Protein AF-A0A369JRF5-F1 (afdb_monomer)

Foldseek 3Di:
DDDDPDDDDPVLVVQLVCVQVVHDDDDDDDPPNPPVSNPLVNVVVVQVCLVPVVVPVPDDDPNQDDDDDDDPDPVVQVVVQVCSVVVVDHDDDDDPVVQVVQVVVVHGVVVVVVDRD

InterPro domains:
  IPR011545 DEAD/DEAH-box helicase domain [PF00270] (19-95)
  IPR027417 P-loop containing nucleoside triphosphate hydrolase [G3DSA:3.40.50.300] (7-116)
  IPR027417 P-loop containing nucleoside triphosphate hydrolase [SSF52540] (4-95)

Secondary structure (DSSP, 8-state):
-PPPSSPPPHHHHHHHHHHHTT--------TTS-TTHHHHHHHHHHHHHHH-GGG-TT----SS-------SSHHHHHHHHHHGGGGT------SHHHHHHHHHTT--HHHHTTS--

Solvent-accessible surface area (backbone atoms only — not comparable to full-atom values): 7623 Å² total; per-residue (Å²): 137,82,76,71,99,62,84,80,56,68,71,43,56,54,50,34,51,41,44,74,73,71,41,89,81,88,85,87,75,66,89,88,67,57,70,67,48,48,55,58,50,45,53,50,53,52,53,49,33,72,76,37,47,83,80,42,74,88,65,84,75,66,96,78,76,82,84,90,83,90,61,99,42,73,66,62,37,46,55,46,28,70,50,32,54,83,73,78,35,75,58,80,57,86,47,77,64,49,47,49,51,33,46,76,74,74,47,54,63,76,61,52,71,71,45,98,108

Radius of gyration: 15.74 Å; Cα contacts (8 Å, |Δi|>4): 72; chains: 1; bounding box: 44×28×38 Å

Sequence (117 aa):
MGCLPFEPHNYLLEGIGKSLDGVDLAAVTPTGSGKTGFFYMFILVIMAINSNPSLCPSAKFPEDPVLIVICPTNYVENQMAKNMPNLSISALAINALTVASARIEGGNLWEEAKSKI

Mean predicted aligned error: 4.1 Å

Structure (mmCIF, N/CA/C/O backbone):
data_AF-A0A369JRF5-F1
#
_entry.id   AF-A0A369JRF5-F1
#
loop_
_atom_site.group_PDB
_atom_site.id
_atom_site.type_symbol
_atom_site.label_atom_id
_atom_site.label_alt_id
_atom_site.label_comp_id
_atom_site.label_asym_id
_atom_site.label_entity_id
_atom_site.label_seq_id
_atom_site.pdbx_PDB_ins_code
_atom_site.Cartn_x
_atom_site.Cartn_y
_atom_site.Cartn_z
_atom_site.occupancy
_atom_site.B_iso_or_equiv
_atom_site.auth_seq_id
_atom_site.auth_comp_id
_atom_site.auth_asym_id
_atom_site.auth_atom_id
_atom_site.pdbx_PDB_model_num
ATOM 1 N N . MET A 1 1 ? -5.796 17.207 7.225 1.00 43.56 1 MET A N 1
ATOM 2 C CA . MET A 1 1 ? -6.667 16.048 6.948 1.00 43.56 1 MET A CA 1
ATOM 3 C C . MET A 1 1 ? -7.531 16.419 5.756 1.00 43.56 1 MET A C 1
ATOM 5 O O . MET A 1 1 ? -8.414 17.253 5.904 1.00 43.56 1 MET A O 1
ATOM 9 N N . GLY A 1 2 ? -7.159 15.969 4.556 1.00 53.12 2 GLY A N 1
ATOM 10 C CA . GLY A 1 2 ? -7.894 16.301 3.334 1.00 53.12 2 GLY A CA 1
ATOM 11 C C . GLY A 1 2 ? -9.123 15.409 3.205 1.00 53.12 2 GLY A C 1
ATOM 12 O O . GLY A 1 2 ? -9.018 14.200 3.392 1.00 53.12 2 GLY A O 1
ATOM 13 N N . CYS A 1 3 ? -10.284 15.991 2.915 1.00 61.72 3 CYS A N 1
ATOM 14 C CA . CYS A 1 3 ? -11.440 15.214 2.480 1.00 61.72 3 CYS A CA 1
ATOM 15 C C . CYS A 1 3 ? -11.138 14.593 1.108 1.00 61.72 3 CYS A C 1
ATOM 17 O O . CYS A 1 3 ? -10.501 15.237 0.271 1.00 61.72 3 CYS A O 1
ATOM 19 N N . LEU A 1 4 ? -11.599 13.360 0.866 1.00 72.88 4 LEU A N 1
ATOM 20 C CA . LEU A 1 4 ? -11.558 12.783 -0.479 1.00 72.88 4 LEU A CA 1
ATOM 21 C C . LEU A 1 4 ? -12.352 13.693 -1.434 1.00 72.88 4 LEU A C 1
ATOM 23 O O . LEU A 1 4 ? -13.418 14.178 -1.052 1.00 72.88 4 LEU A O 1
ATOM 27 N N . PRO A 1 5 ? -11.885 13.922 -2.675 1.00 80.00 5 PRO A N 1
ATOM 28 C CA . PRO A 1 5 ? -12.570 14.802 -3.624 1.00 80.00 5 PRO A CA 1
ATOM 29 C C . PRO A 1 5 ? -13.847 14.177 -4.219 1.00 80.00 5 PRO A C 1
ATOM 31 O O . PRO A 1 5 ? -14.399 14.696 -5.186 1.00 80.00 5 PRO A O 1
ATOM 34 N N . PHE A 1 6 ? -14.298 13.045 -3.679 1.00 84.62 6 PHE A N 1
ATOM 35 C CA . PHE A 1 6 ? -15.458 12.283 -4.124 1.00 84.62 6 PHE A CA 1
ATOM 36 C C . PHE A 1 6 ? -16.084 11.540 -2.938 1.00 84.62 6 PHE A C 1
ATOM 38 O O . PHE A 1 6 ? -15.429 11.283 -1.925 1.00 84.62 6 PHE A O 1
ATOM 45 N N . GLU A 1 7 ? -17.343 11.142 -3.103 1.00 88.38 7 GLU A N 1
ATOM 46 C CA . GLU A 1 7 ? -18.034 10.238 -2.189 1.00 88.38 7 GLU A CA 1
ATOM 47 C C . GLU A 1 7 ? -17.705 8.778 -2.551 1.00 88.38 7 GLU A C 1
ATOM 49 O O . GLU A 1 7 ? -17.896 8.376 -3.705 1.00 88.38 7 GLU A O 1
ATOM 54 N N . PRO A 1 8 ? -17.171 7.969 -1.618 1.00 90.00 8 PRO A N 1
ATOM 55 C CA . PRO A 1 8 ? -16.888 6.568 -1.887 1.00 90.00 8 PRO A CA 1
ATOM 56 C C . PRO A 1 8 ? -18.152 5.766 -2.190 1.00 90.00 8 PRO A C 1
ATOM 58 O O . PRO A 1 8 ? -19.168 5.896 -1.515 1.00 90.00 8 PRO A O 1
ATOM 61 N N . HIS A 1 9 ? -18.067 4.855 -3.155 1.00 91.75 9 HIS A N 1
ATOM 62 C CA . HIS A 1 9 ? -19.147 3.907 -3.402 1.00 91.75 9 HIS A CA 1
ATOM 63 C C . HIS A 1 9 ? -19.338 2.941 -2.221 1.00 91.75 9 HIS A C 1
ATOM 65 O O . HIS A 1 9 ? -18.365 2.466 -1.635 1.00 91.75 9 HIS A O 1
ATOM 71 N N . ASN A 1 10 ? -20.585 2.551 -1.941 1.00 93.44 10 ASN A N 1
ATOM 72 C CA . ASN A 1 10 ? -20.922 1.660 -0.821 1.00 93.44 10 ASN A CA 1
ATOM 73 C C . ASN A 1 10 ? -20.167 0.322 -0.839 1.00 93.44 10 ASN A C 1
ATOM 75 O O . ASN A 1 10 ? -19.753 -0.155 0.213 1.00 93.44 10 ASN A O 1
ATOM 79 N N . TYR A 1 11 ? -19.932 -0.268 -2.016 1.00 94.25 11 TYR A N 1
ATOM 80 C CA . TYR A 1 11 ? -19.184 -1.528 -2.108 1.00 94.25 11 TYR A CA 1
ATOM 81 C C . TYR A 1 11 ? -17.714 -1.379 -1.694 1.00 94.25 11 TYR A C 1
ATOM 83 O O . TYR A 1 11 ? -17.110 -2.354 -1.254 1.00 94.25 11 TYR A O 1
ATOM 91 N N . LEU A 1 12 ? -17.131 -0.177 -1.823 1.00 95.62 12 LEU A N 1
ATOM 92 C CA . LEU A 1 12 ? -15.793 0.100 -1.302 1.00 95.62 12 LEU A CA 1
ATOM 93 C C . LEU A 1 12 ? -15.837 0.056 0.220 1.00 95.62 12 LEU A C 1
ATOM 95 O O . LEU A 1 12 ? -15.043 -0.657 0.819 1.00 95.62 12 LEU A O 1
ATOM 99 N N . LEU A 1 13 ? -16.797 0.758 0.832 1.00 94.88 13 LEU A N 1
ATOM 100 C CA . LEU A 1 13 ? -16.960 0.800 2.287 1.00 94.88 13 LEU A CA 1
ATOM 101 C C . LEU A 1 13 ? -17.181 -0.597 2.876 1.00 94.88 13 LEU A C 1
ATOM 103 O O . LEU A 1 13 ? -16.527 -0.956 3.850 1.00 94.88 13 LEU A O 1
ATOM 107 N N . GLU A 1 14 ? -18.047 -1.402 2.256 1.00 96.00 14 GLU A N 1
ATOM 108 C CA . GLU A 1 14 ? -18.300 -2.775 2.695 1.00 96.00 14 GLU A CA 1
ATOM 109 C C . GLU A 1 14 ? -17.042 -3.648 2.592 1.00 96.00 14 GLU A C 1
ATOM 111 O O . GLU A 1 14 ? -16.694 -4.345 3.544 1.00 96.00 14 GLU A O 1
ATOM 116 N N . GLY A 1 15 ? -16.344 -3.615 1.452 1.00 96.69 15 GLY A N 1
ATOM 117 C CA . GLY A 1 15 ? -15.147 -4.432 1.264 1.00 96.69 15 GLY A CA 1
ATOM 118 C C . GLY A 1 15 ? -13.992 -4.003 2.168 1.00 96.69 15 GLY A C 1
ATOM 119 O O . GLY A 1 15 ? -13.351 -4.857 2.770 1.00 96.69 15 GLY A O 1
ATOM 120 N N . ILE A 1 16 ? -13.767 -2.696 2.324 1.00 96.44 16 ILE A N 1
ATOM 121 C CA . ILE A 1 16 ? -12.738 -2.157 3.224 1.00 96.44 16 ILE A CA 1
ATOM 122 C C . ILE A 1 16 ? -13.056 -2.517 4.673 1.00 96.44 16 ILE A C 1
ATOM 124 O O . ILE A 1 16 ? -12.153 -2.934 5.387 1.00 96.44 16 ILE A O 1
ATOM 128 N N . GLY A 1 17 ? -14.320 -2.405 5.097 1.00 95.81 17 GLY A N 1
ATOM 129 C CA . GLY A 1 17 ? -14.751 -2.824 6.433 1.00 95.81 17 GLY A CA 1
ATOM 130 C C . GLY A 1 17 ? -14.409 -4.288 6.702 1.00 95.81 17 GLY A C 1
ATOM 131 O O . GLY A 1 17 ? -13.727 -4.588 7.675 1.00 95.81 17 GLY A O 1
ATOM 132 N N . LYS A 1 18 ? -14.761 -5.184 5.770 1.00 96.69 18 LYS A N 1
ATOM 133 C CA . LYS A 1 18 ? -14.389 -6.607 5.853 1.00 96.69 18 LYS A CA 1
ATOM 134 C C . LYS A 1 18 ? -12.872 -6.805 5.938 1.00 96.69 18 LYS A C 1
ATOM 136 O O . LYS A 1 18 ? -12.407 -7.570 6.776 1.00 96.69 18 LYS A O 1
ATOM 141 N N . SER A 1 19 ? -12.090 -6.103 5.118 1.00 96.56 19 SER A N 1
ATOM 142 C CA . SER A 1 19 ? -10.626 -6.206 5.163 1.00 96.56 19 SER A CA 1
ATOM 143 C C . SER A 1 19 ? -10.021 -5.669 6.464 1.00 96.56 19 SER A C 1
ATOM 145 O O . SER A 1 19 ? -9.040 -6.229 6.945 1.00 96.56 19 SER A O 1
ATOM 147 N N . LEU A 1 20 ? -10.599 -4.622 7.064 1.00 95.31 20 LEU A N 1
ATOM 148 C CA . LEU A 1 20 ? -10.182 -4.107 8.376 1.00 95.31 20 LEU A CA 1
ATOM 149 C C . LEU A 1 20 ? -10.496 -5.093 9.511 1.00 95.31 20 LEU A C 1
ATOM 151 O O . LEU A 1 20 ? -9.733 -5.162 10.471 1.00 95.31 20 LEU A O 1
ATOM 155 N N . ASP A 1 21 ? -11.547 -5.901 9.359 1.00 94.19 21 ASP A N 1
ATOM 156 C CA . ASP A 1 21 ? -11.871 -7.022 10.251 1.00 94.19 21 ASP A CA 1
ATOM 157 C C . ASP A 1 21 ? -10.995 -8.269 9.998 1.00 94.19 21 ASP A C 1
ATOM 159 O O . ASP A 1 21 ? -11.212 -9.325 10.595 1.00 94.19 21 ASP A O 1
ATOM 163 N N . GLY A 1 22 ? -9.992 -8.171 9.116 1.00 93.88 22 GLY A N 1
ATOM 164 C CA . GLY A 1 22 ? -9.078 -9.266 8.788 1.00 93.88 22 GLY A CA 1
ATOM 165 C C . GLY A 1 22 ? -9.664 -10.306 7.831 1.00 93.88 22 GLY A C 1
ATOM 166 O O . GLY A 1 22 ? -9.156 -11.424 7.768 1.00 93.88 22 GLY A O 1
ATOM 167 N N . VAL A 1 23 ? -10.730 -9.969 7.097 1.00 97.12 23 VAL A N 1
ATOM 168 C CA . VAL A 1 23 ? -11.342 -10.854 6.098 1.00 97.12 23 VAL A CA 1
ATOM 169 C C . VAL A 1 23 ? -10.726 -10.617 4.719 1.00 97.12 23 VAL A C 1
ATOM 171 O O . VAL A 1 23 ? -10.757 -9.503 4.186 1.00 97.12 23 VAL A O 1
ATOM 174 N N . ASP A 1 24 ? -10.234 -11.693 4.105 1.00 97.12 24 ASP A N 1
ATOM 175 C CA . ASP A 1 24 ? -9.741 -11.673 2.728 1.00 97.12 24 ASP A CA 1
ATOM 176 C C . ASP A 1 24 ? -10.862 -11.314 1.741 1.00 97.12 24 ASP A C 1
ATOM 178 O O . ASP A 1 24 ? -11.959 -11.883 1.763 1.00 97.12 24 ASP A O 1
ATOM 182 N N . LEU A 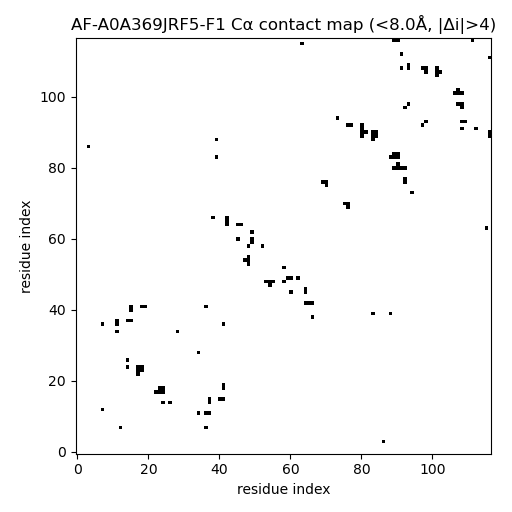1 25 ? -10.581 -10.369 0.840 1.00 95.62 25 LEU A N 1
ATOM 183 C CA . LEU A 1 25 ? -11.560 -9.823 -0.096 1.00 95.62 25 LEU A CA 1
ATOM 184 C C . LEU A 1 25 ? -11.207 -10.162 -1.548 1.00 95.62 25 LEU A C 1
ATOM 186 O O . LEU A 1 25 ? -10.176 -9.740 -2.068 1.00 95.62 25 LEU A O 1
ATOM 190 N N . ALA A 1 26 ? -12.135 -10.821 -2.244 1.00 96.12 26 ALA A N 1
ATOM 191 C CA . ALA A 1 26 ? -12.144 -10.918 -3.701 1.00 96.12 26 ALA A CA 1
ATOM 192 C C . ALA A 1 26 ? -13.225 -9.985 -4.270 1.00 96.12 26 ALA A C 1
ATOM 194 O O . ALA A 1 26 ? -14.418 -10.274 -4.186 1.00 96.12 26 ALA A O 1
ATOM 195 N N . ALA A 1 27 ? -12.814 -8.853 -4.845 1.00 94.50 27 ALA A N 1
ATOM 196 C CA . ALA A 1 27 ? -13.731 -7.869 -5.418 1.00 94.50 27 ALA A CA 1
ATOM 197 C C . ALA A 1 27 ? -13.839 -8.022 -6.943 1.00 94.50 27 ALA A C 1
ATOM 199 O O . ALA A 1 27 ? -12.852 -7.885 -7.666 1.00 94.50 27 ALA A O 1
ATOM 200 N N . VAL A 1 28 ? -15.057 -8.253 -7.440 1.00 95.44 28 VAL A N 1
ATOM 201 C CA . VAL A 1 28 ? -15.369 -8.291 -8.876 1.00 95.44 28 VAL A CA 1
ATOM 202 C C . VAL A 1 28 ? -16.185 -7.056 -9.222 1.00 95.44 28 VAL A C 1
ATOM 204 O O . VAL A 1 28 ? -17.350 -6.945 -8.848 1.00 95.44 28 VAL A O 1
ATOM 207 N N . THR A 1 29 ? -15.569 -6.111 -9.929 1.00 93.94 29 THR A N 1
ATOM 208 C CA . THR A 1 29 ? -16.219 -4.857 -10.320 1.00 93.94 29 THR A CA 1
ATOM 209 C C . THR A 1 29 ? -15.922 -4.514 -11.782 1.00 93.94 29 THR A C 1
ATOM 211 O O . THR A 1 29 ? -14.884 -4.925 -12.312 1.00 93.94 29 THR A O 1
ATOM 214 N N . PRO A 1 30 ? -16.794 -3.744 -12.459 1.00 94.44 30 PRO A N 1
ATOM 215 C CA . PRO A 1 30 ? -16.521 -3.272 -13.812 1.00 94.44 30 PRO A CA 1
ATOM 216 C C . PRO A 1 30 ? -15.247 -2.420 -13.892 1.00 94.44 30 PRO A C 1
ATOM 218 O O . PRO A 1 30 ? -14.877 -1.707 -12.956 1.00 94.44 30 PRO A O 1
ATOM 221 N N . THR A 1 31 ? -14.580 -2.427 -15.044 1.00 92.25 31 THR A N 1
ATOM 222 C CA . THR A 1 31 ? -13.489 -1.477 -15.304 1.00 92.25 31 THR A CA 1
ATOM 223 C C . THR A 1 31 ? -14.012 -0.041 -15.231 1.00 92.25 31 THR A C 1
ATOM 225 O O . THR A 1 31 ? -15.122 0.245 -15.664 1.00 92.25 31 THR A O 1
ATOM 228 N N . GLY A 1 32 ? -13.215 0.867 -14.662 1.00 89.06 32 GLY A N 1
ATOM 229 C CA . GLY A 1 32 ? -13.612 2.264 -14.454 1.00 89.06 32 GLY A CA 1
ATOM 230 C C . GLY A 1 32 ? -14.414 2.513 -13.172 1.00 89.06 32 GLY A C 1
ATOM 231 O O . GLY A 1 32 ? -14.585 3.665 -12.800 1.00 89.06 32 GLY A O 1
ATOM 232 N N . SER A 1 33 ? -14.807 1.474 -12.427 1.00 89.38 33 SER A N 1
ATOM 233 C CA . SER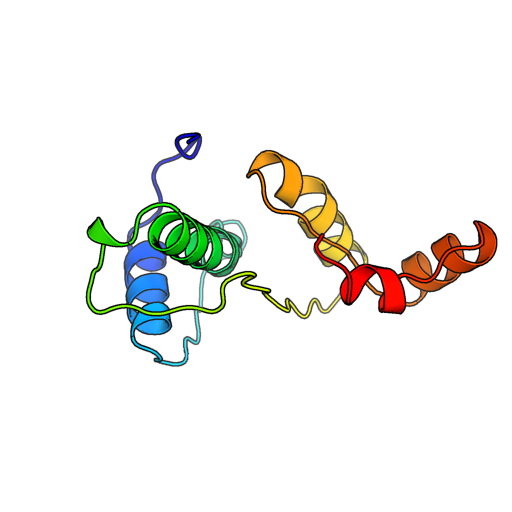 A 1 33 ? -15.567 1.610 -11.172 1.00 89.38 33 SER A CA 1
ATOM 234 C C . SER A 1 33 ? -14.737 2.110 -9.974 1.00 89.38 33 SER A C 1
ATOM 236 O O . SER A 1 33 ? -15.102 1.889 -8.825 1.00 89.38 33 SER A O 1
ATOM 238 N N . GLY A 1 34 ? -13.542 2.660 -10.186 1.00 90.38 34 GLY A N 1
ATOM 239 C CA . GLY A 1 34 ? -12.704 3.111 -9.069 1.00 90.38 34 GLY A CA 1
ATOM 240 C C . GLY A 1 34 ? -12.239 1.994 -8.122 1.00 90.38 34 GLY A C 1
ATOM 241 O O . GLY A 1 34 ? -12.037 2.250 -6.942 1.00 90.38 34 GLY A O 1
ATOM 242 N N . LYS A 1 35 ? -12.036 0.760 -8.613 1.00 92.81 35 LYS A N 1
ATOM 243 C CA . LYS A 1 35 ? -11.550 -0.381 -7.801 1.00 92.81 35 LYS A CA 1
ATOM 244 C C . LYS A 1 35 ? -10.259 -0.103 -7.017 1.00 92.81 35 LYS A C 1
ATOM 246 O O . LYS A 1 35 ? -10.030 -0.713 -5.983 1.00 92.81 35 LYS A O 1
ATOM 251 N N . THR A 1 36 ? -9.448 0.854 -7.466 1.00 92.69 36 THR A N 1
ATOM 252 C CA . THR A 1 36 ? -8.264 1.327 -6.735 1.00 92.69 36 THR A CA 1
ATOM 253 C C . THR A 1 36 ? -8.603 1.854 -5.333 1.00 92.69 36 THR A C 1
ATOM 255 O O . THR A 1 36 ? -7.755 1.815 -4.444 1.00 92.69 36 THR A O 1
ATOM 258 N N . GLY A 1 37 ? -9.858 2.271 -5.122 1.00 93.75 37 GLY A N 1
ATOM 259 C CA . GLY A 1 37 ? -10.427 2.665 -3.835 1.00 93.75 37 GLY A CA 1
ATOM 260 C C . GLY A 1 37 ? -10.245 1.653 -2.726 1.00 93.75 37 GLY A C 1
ATOM 261 O O . GLY A 1 37 ? -9.983 2.061 -1.600 1.00 93.75 37 GLY A O 1
ATOM 262 N N . PHE A 1 38 ? -10.285 0.356 -3.038 1.00 95.50 38 PHE A N 1
ATOM 263 C CA . PHE A 1 38 ? -10.099 -0.680 -2.027 1.00 95.50 38 PHE A CA 1
ATOM 264 C C . PHE A 1 38 ? -8.745 -0.572 -1.321 1.00 95.50 38 PHE A C 1
ATOM 266 O O . PHE A 1 38 ? -8.676 -0.820 -0.125 1.00 95.50 38 PHE A O 1
ATOM 273 N N . PHE A 1 39 ? -7.685 -0.164 -2.025 1.00 92.31 39 PHE A N 1
ATOM 274 C CA . PHE A 1 39 ? -6.339 -0.126 -1.451 1.00 92.31 39 PHE A CA 1
ATOM 2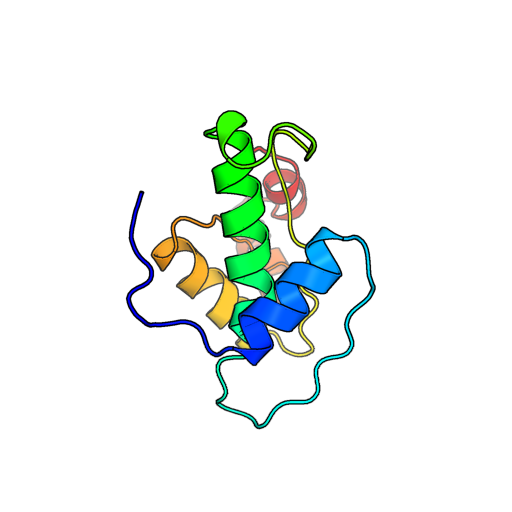75 C C . PHE A 1 39 ? -6.050 1.223 -0.785 1.00 92.31 39 PHE A C 1
ATOM 277 O O . PHE A 1 39 ? -5.681 1.259 0.385 1.00 92.31 39 PHE A O 1
ATOM 284 N N . TYR A 1 40 ? -6.244 2.351 -1.488 1.00 93.31 40 TYR A N 1
ATOM 285 C CA . TYR A 1 40 ? -5.860 3.648 -0.911 1.00 93.31 40 TYR A CA 1
ATOM 286 C C . TYR A 1 40 ? -6.747 4.036 0.276 1.00 93.31 40 TYR A C 1
ATOM 288 O O . TYR A 1 40 ? -6.249 4.581 1.253 1.00 93.31 40 TYR A O 1
ATOM 296 N N . MET A 1 41 ? -8.050 3.737 0.245 1.00 94.81 41 MET A N 1
ATOM 297 C CA . MET A 1 41 ? -8.913 4.065 1.381 1.00 94.81 41 MET A CA 1
ATOM 298 C C . MET A 1 41 ? -8.601 3.189 2.591 1.00 94.81 41 MET A C 1
ATOM 300 O O . MET A 1 41 ? -8.648 3.681 3.712 1.00 94.81 41 MET A O 1
ATOM 304 N N . PHE A 1 42 ? -8.252 1.919 2.370 1.00 95.81 42 PHE A N 1
ATOM 305 C CA . PHE A 1 42 ? -7.855 1.014 3.443 1.00 95.81 42 PHE A CA 1
ATOM 306 C C . PHE A 1 42 ? -6.658 1.569 4.228 1.00 95.81 42 PHE A C 1
ATOM 308 O O . PHE A 1 42 ? -6.740 1.703 5.449 1.00 95.81 42 PHE A O 1
ATOM 315 N N . ILE A 1 43 ? -5.590 1.997 3.543 1.00 95.56 43 ILE A N 1
ATOM 316 C CA . ILE A 1 43 ? -4.437 2.591 4.236 1.00 95.56 43 ILE A CA 1
ATOM 317 C C . ILE A 1 43 ? -4.743 3.966 4.832 1.00 95.56 43 ILE A C 1
ATOM 319 O O . ILE A 1 43 ? -4.274 4.254 5.927 1.00 95.56 43 ILE A O 1
ATOM 323 N N . LEU A 1 44 ? -5.595 4.783 4.201 1.00 94.81 44 LEU A N 1
ATOM 324 C CA . LEU A 1 44 ? -6.022 6.060 4.787 1.00 94.81 44 LEU A CA 1
ATOM 325 C C . LEU A 1 44 ? -6.775 5.870 6.109 1.00 94.81 44 LEU A C 1
ATOM 327 O O . LEU A 1 44 ? -6.561 6.647 7.037 1.00 94.81 44 LEU A O 1
ATOM 331 N N . VAL A 1 45 ? -7.626 4.843 6.222 1.00 95.19 45 VAL A N 1
ATOM 332 C CA . VAL A 1 45 ? -8.307 4.519 7.486 1.00 95.19 45 VAL A CA 1
ATOM 333 C C . VAL A 1 45 ? -7.289 4.120 8.554 1.00 95.19 45 VAL A C 1
ATOM 335 O O . VAL A 1 45 ? -7.348 4.635 9.669 1.00 95.19 45 VAL A O 1
ATOM 338 N N . ILE A 1 46 ? -6.315 3.275 8.207 1.00 95.94 46 ILE A N 1
ATOM 339 C CA . ILE A 1 46 ? -5.242 2.877 9.129 1.00 95.94 46 ILE A CA 1
ATOM 340 C C . ILE A 1 46 ? -4.425 4.096 9.586 1.00 95.94 46 ILE A C 1
ATOM 342 O O . ILE A 1 46 ? -4.246 4.304 10.785 1.00 95.94 46 ILE A O 1
ATOM 346 N N . MET A 1 47 ? -3.980 4.941 8.652 1.00 94.81 47 MET A N 1
ATOM 347 C CA . MET A 1 47 ? -3.227 6.165 8.950 1.00 94.81 47 MET A CA 1
ATOM 348 C C . MET A 1 47 ? -4.034 7.133 9.826 1.00 94.81 47 MET A C 1
ATOM 350 O O . MET A 1 47 ? -3.477 7.758 10.733 1.00 94.81 47 MET A O 1
ATOM 354 N N . ALA A 1 48 ? -5.345 7.246 9.593 1.00 94.75 48 ALA A N 1
ATOM 355 C CA . ALA A 1 48 ? -6.235 8.072 10.402 1.00 94.75 48 ALA A CA 1
ATOM 356 C C . ALA A 1 48 ? -6.364 7.542 11.837 1.00 94.75 48 ALA A C 1
ATOM 358 O O . ALA A 1 48 ? -6.280 8.332 12.777 1.00 94.75 48 ALA A O 1
ATOM 359 N N . ILE A 1 49 ? -6.512 6.225 12.016 1.00 96.00 49 ILE A N 1
ATOM 360 C CA . ILE A 1 49 ? -6.566 5.585 13.340 1.00 96.00 49 ILE A CA 1
ATOM 361 C C . ILE A 1 49 ? -5.227 5.739 14.070 1.00 96.00 49 ILE A C 1
ATOM 363 O O . ILE A 1 49 ? -5.223 6.104 15.241 1.00 96.00 49 ILE A O 1
ATOM 367 N N . ASN A 1 50 ? -4.092 5.556 13.391 1.00 94.81 50 ASN A N 1
ATOM 368 C CA . ASN A 1 50 ? -2.772 5.788 13.989 1.00 94.81 50 ASN A CA 1
ATOM 369 C C . ASN A 1 50 ? -2.582 7.247 14.427 1.00 94.81 50 ASN A C 1
ATOM 371 O O . ASN A 1 50 ? -2.052 7.508 15.505 1.00 94.81 50 ASN A O 1
ATOM 375 N N . SER A 1 51 ? -3.041 8.198 13.609 1.00 94.56 51 SER A N 1
ATOM 376 C CA . SER A 1 51 ? -2.958 9.633 13.917 1.00 94.56 51 SER A CA 1
ATOM 377 C C . SER A 1 51 ? -3.911 10.051 15.039 1.00 94.56 51 SER A C 1
ATOM 379 O O . SER A 1 51 ? -3.646 11.018 15.751 1.00 94.56 51 SER A O 1
ATOM 381 N N . ASN A 1 52 ? -5.034 9.347 15.194 1.00 96.06 52 ASN A N 1
ATOM 382 C CA . ASN A 1 52 ? -6.010 9.581 16.248 1.00 96.06 52 ASN A CA 1
ATOM 383 C C . ASN A 1 52 ? -6.616 8.255 16.757 1.00 96.06 52 ASN A C 1
ATOM 385 O O . ASN A 1 52 ? -7.707 7.866 16.321 1.00 96.06 52 ASN A O 1
ATOM 389 N N . PRO A 1 53 ? -5.976 7.601 17.746 1.00 95.50 53 PRO A N 1
ATOM 390 C CA . PRO A 1 53 ? -6.435 6.313 18.272 1.00 95.50 53 PRO A CA 1
ATOM 391 C C . PRO A 1 53 ? -7.840 6.336 18.890 1.00 95.50 53 PRO A C 1
ATOM 393 O O . PRO A 1 53 ? -8.465 5.290 19.040 1.00 95.50 53 PRO A O 1
ATOM 396 N N . SER A 1 54 ? -8.378 7.518 19.224 1.00 96.62 54 SER A N 1
ATOM 397 C CA . SER A 1 54 ? -9.745 7.644 19.749 1.00 96.62 54 SER A CA 1
ATOM 398 C C . SER A 1 54 ? -10.832 7.301 18.723 1.00 96.62 54 SER A C 1
ATOM 400 O O . SER A 1 54 ? -11.953 6.992 19.121 1.00 96.62 54 SER A O 1
ATOM 402 N N . LEU A 1 55 ? -10.506 7.307 17.421 1.00 95.75 55 LEU A N 1
ATOM 403 C CA . LEU A 1 55 ? -11.434 6.923 16.351 1.00 95.75 55 LEU A CA 1
ATOM 404 C C . LEU A 1 55 ? -11.834 5.446 16.432 1.00 95.75 55 LEU A C 1
ATOM 406 O O . LEU A 1 55 ? -12.959 5.097 16.089 1.00 95.75 55 LEU A O 1
ATOM 410 N N . CYS A 1 56 ? -10.918 4.585 16.878 1.00 95.56 56 CYS A N 1
ATOM 411 C CA . CYS A 1 56 ? -11.181 3.168 17.101 1.00 95.56 56 CYS A CA 1
ATOM 412 C C . CYS A 1 56 ? -10.219 2.620 18.171 1.00 95.56 56 CYS A C 1
ATOM 414 O O . CYS A 1 56 ? -9.197 2.024 17.830 1.00 95.56 56 CYS A O 1
ATOM 416 N N . PRO A 1 57 ? -10.523 2.799 19.472 1.00 94.31 57 PRO A N 1
ATOM 417 C CA . PRO A 1 57 ? -9.592 2.471 20.560 1.00 94.31 57 PRO A CA 1
ATOM 418 C C . PRO A 1 57 ? -9.205 0.989 20.651 1.00 94.31 57 PRO A C 1
ATOM 420 O O . PRO A 1 57 ? -8.191 0.643 21.256 1.00 94.31 57 PRO A O 1
ATOM 423 N N . SER A 1 58 ? -10.028 0.103 20.087 1.00 94.25 58 SER A N 1
ATOM 424 C CA . SER A 1 58 ? -9.778 -1.337 20.036 1.00 94.25 58 SER A CA 1
ATOM 425 C C . SER A 1 58 ? -8.842 -1.751 18.900 1.00 94.25 58 SER A C 1
ATOM 427 O O . SER A 1 58 ? -8.258 -2.831 18.973 1.00 94.25 58 SER A O 1
ATOM 429 N N . ALA A 1 59 ? -8.700 -0.929 17.856 1.00 93.81 59 ALA A N 1
ATOM 430 C CA . ALA A 1 59 ? -7.868 -1.247 16.706 1.00 93.81 59 ALA A CA 1
ATOM 431 C C . ALA A 1 59 ? -6.401 -0.888 16.969 1.00 93.81 59 ALA A C 1
ATOM 433 O O . ALA A 1 59 ? -6.084 0.148 17.552 1.00 93.81 59 ALA A O 1
ATOM 434 N N . LYS A 1 60 ? -5.494 -1.755 16.514 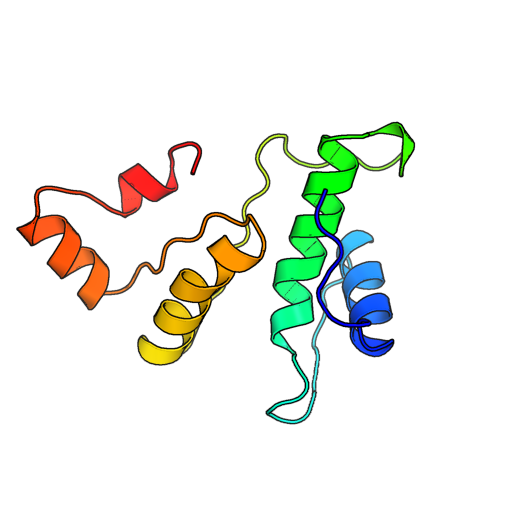1.00 91.94 60 LYS A N 1
ATOM 435 C CA . LYS A 1 60 ? -4.048 -1.530 16.566 1.00 91.94 60 LYS A CA 1
ATOM 436 C C . LYS A 1 60 ? -3.447 -1.884 15.219 1.00 91.94 60 LYS A C 1
ATOM 438 O O . LYS A 1 60 ? -3.637 -2.999 14.740 1.00 91.94 60 LYS A O 1
ATOM 443 N N . PHE A 1 61 ? -2.692 -0.956 14.654 1.00 94.25 61 PHE A N 1
ATOM 444 C CA . PHE A 1 61 ? -1.987 -1.138 13.393 1.00 94.25 61 PHE A CA 1
ATOM 445 C C . PHE A 1 61 ? -0.494 -0.838 13.575 1.00 94.25 61 PHE A C 1
ATOM 447 O O . PHE A 1 61 ? -0.113 -0.230 14.580 1.00 94.25 61 PHE A O 1
ATOM 454 N N . PRO A 1 62 ? 0.369 -1.276 12.641 1.00 93.12 62 PRO A N 1
ATOM 455 C CA . PRO A 1 62 ? 1.767 -0.853 12.617 1.00 93.12 62 PRO A CA 1
ATOM 456 C C . PRO A 1 62 ? 1.879 0.675 12.587 1.00 93.12 62 PRO A C 1
ATOM 458 O O . PRO A 1 62 ? 1.069 1.320 11.928 1.00 93.12 62 PRO A O 1
ATOM 461 N N . GLU A 1 63 ? 2.879 1.246 13.269 1.00 90.88 63 GLU A N 1
ATOM 462 C CA . GLU A 1 63 ? 3.124 2.703 13.299 1.00 90.88 63 GLU A CA 1
ATOM 463 C C . GLU A 1 63 ? 3.305 3.276 11.886 1.00 90.88 63 GLU A C 1
ATOM 465 O O . GLU A 1 63 ? 2.763 4.333 11.570 1.00 90.88 63 GLU A O 1
ATOM 470 N N . ASP A 1 64 ? 4.019 2.532 11.042 1.00 90.50 64 ASP A N 1
ATOM 471 C CA . ASP A 1 64 ? 4.299 2.848 9.646 1.00 90.50 64 ASP A CA 1
ATOM 472 C C . ASP A 1 64 ? 3.646 1.786 8.740 1.00 90.50 64 ASP A C 1
ATOM 474 O O . ASP A 1 64 ? 4.254 0.752 8.439 1.00 90.50 64 ASP A O 1
ATOM 478 N N . PRO A 1 65 ? 2.346 1.931 8.423 1.00 93.50 65 PRO A N 1
ATOM 479 C CA . PRO A 1 65 ? 1.621 0.951 7.630 1.00 93.50 65 PRO A CA 1
ATOM 480 C C . PRO A 1 65 ? 2.077 0.997 6.168 1.00 93.50 65 PRO A C 1
ATOM 482 O O . PRO A 1 65 ? 2.147 2.060 5.562 1.00 93.50 65 PRO A O 1
ATOM 485 N N . VAL A 1 66 ? 2.302 -0.173 5.568 1.00 93.94 66 VAL A N 1
ATOM 486 C CA . VAL A 1 66 ? 2.707 -0.308 4.161 1.00 93.94 66 VAL A CA 1
ATOM 487 C C . VAL A 1 66 ? 1.730 -1.219 3.425 1.00 93.94 66 VAL A C 1
ATOM 489 O O . VAL A 1 66 ? 1.326 -2.262 3.939 1.00 93.94 66 VAL A O 1
ATOM 492 N N . LEU A 1 67 ? 1.375 -0.841 2.194 1.00 94.38 67 LEU A N 1
ATOM 493 C CA . LEU A 1 67 ? 0.620 -1.679 1.265 1.00 94.38 67 LEU A CA 1
ATOM 494 C C . LEU A 1 67 ? 1.503 -2.142 0.109 1.00 94.38 67 LEU A C 1
ATOM 496 O O . LEU A 1 67 ? 2.115 -1.330 -0.580 1.00 94.38 67 LEU A O 1
ATOM 500 N N . ILE A 1 68 ? 1.490 -3.448 -0.157 1.00 94.94 68 ILE A N 1
ATOM 501 C CA . ILE A 1 68 ? 2.104 -4.034 -1.349 1.00 94.94 68 ILE A CA 1
ATOM 502 C C . ILE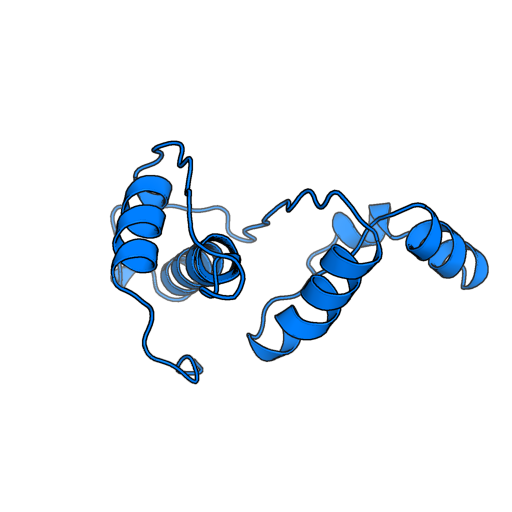 A 1 68 ? 1.002 -4.272 -2.377 1.00 94.94 68 ILE A C 1
ATOM 504 O O . ILE A 1 68 ? 0.070 -5.039 -2.136 1.00 94.94 68 ILE A O 1
ATOM 508 N N . VAL A 1 69 ? 1.120 -3.627 -3.537 1.00 95.12 69 VAL A N 1
ATOM 509 C CA . VAL A 1 69 ? 0.180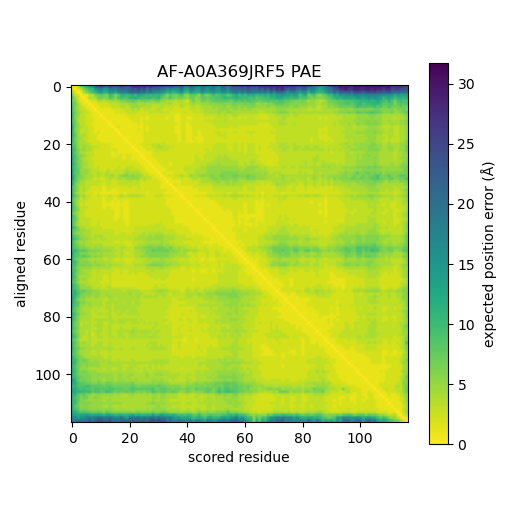 -3.791 -4.650 1.00 95.12 69 VAL A CA 1
ATOM 510 C C . VAL A 1 69 ? 0.908 -4.430 -5.822 1.00 95.12 69 VAL A C 1
ATOM 512 O O . VAL A 1 69 ? 1.852 -3.859 -6.359 1.00 95.12 69 VAL A O 1
ATOM 515 N N . ILE A 1 70 ? 0.452 -5.614 -6.227 1.00 95.50 70 ILE A N 1
ATOM 516 C CA . ILE A 1 70 ? 1.018 -6.346 -7.361 1.00 95.50 70 ILE A CA 1
ATOM 517 C C . ILE A 1 70 ? 0.207 -6.011 -8.610 1.00 95.50 70 ILE A C 1
ATOM 519 O O . ILE A 1 70 ? -0.989 -6.298 -8.688 1.00 95.50 70 ILE A O 1
ATOM 523 N N . CYS A 1 71 ? 0.872 -5.428 -9.602 1.00 94.25 71 CYS A N 1
ATOM 524 C CA . CYS A 1 71 ? 0.270 -5.071 -10.878 1.00 94.25 71 CYS A CA 1
ATOM 525 C C . CYS A 1 71 ? 0.820 -5.960 -12.002 1.00 94.25 71 CYS A C 1
ATOM 527 O O . CYS A 1 71 ? 2.011 -6.254 -12.031 1.00 94.25 71 CYS A O 1
ATOM 529 N N . PRO A 1 72 ? -0.009 -6.350 -12.985 1.00 93.25 72 PRO A N 1
ATOM 530 C CA . PRO A 1 72 ? 0.447 -7.181 -14.100 1.00 93.25 72 PRO A CA 1
ATOM 531 C C . PRO A 1 72 ? 1.261 -6.408 -15.151 1.00 93.25 72 PRO A C 1
ATOM 533 O O . PRO A 1 72 ? 1.830 -7.018 -16.051 1.00 93.25 72 PRO A O 1
ATOM 536 N N . THR A 1 73 ? 1.274 -5.071 -15.099 1.00 95.12 73 THR A N 1
ATOM 537 C CA . THR A 1 73 ? 1.921 -4.237 -16.122 1.00 95.12 73 THR A CA 1
ATOM 538 C C . THR A 1 73 ? 2.612 -3.028 -15.509 1.00 95.12 73 THR A C 1
ATOM 540 O O . THR A 1 73 ? 2.004 -2.341 -14.683 1.00 95.12 73 THR A O 1
ATOM 543 N N . ASN A 1 74 ? 3.785 -2.686 -16.050 1.00 95.75 74 ASN A N 1
ATOM 544 C CA . ASN A 1 74 ? 4.550 -1.493 -15.679 1.00 95.75 74 ASN A CA 1
ATOM 545 C C . ASN A 1 74 ? 3.733 -0.201 -15.819 1.00 95.75 74 ASN A C 1
ATOM 547 O O . ASN A 1 74 ? 3.898 0.737 -15.048 1.00 95.75 74 ASN A O 1
ATOM 551 N N . TYR A 1 75 ? 2.844 -0.114 -16.814 1.00 94.31 75 TYR A N 1
ATOM 552 C CA . TYR A 1 75 ? 2.039 1.092 -17.013 1.00 94.31 75 TYR A CA 1
ATOM 553 C C . TYR A 1 75 ? 1.102 1.353 -15.826 1.00 94.31 75 TYR A C 1
ATOM 555 O O . TYR A 1 75 ? 1.098 2.455 -15.283 1.00 94.31 75 TYR A O 1
ATOM 563 N N . VAL A 1 76 ? 0.337 0.341 -15.404 1.00 91.88 76 VAL A N 1
ATOM 564 C CA . VAL A 1 76 ? -0.662 0.488 -14.333 1.00 91.88 76 VAL A CA 1
ATOM 565 C C . VAL A 1 76 ? -0.008 0.858 -13.002 1.00 91.88 76 VAL A C 1
ATOM 567 O O . VAL A 1 76 ? -0.447 1.816 -12.371 1.00 91.88 76 VAL A O 1
ATOM 570 N N . GLU A 1 77 ? 1.061 0.175 -12.593 1.00 94.25 77 GLU A N 1
ATOM 571 C CA . GLU A 1 77 ? 1.754 0.505 -11.337 1.00 94.25 77 GLU A CA 1
ATOM 572 C C . GLU A 1 77 ? 2.425 1.880 -11.362 1.00 94.25 77 GLU A C 1
ATOM 574 O O . GLU A 1 77 ? 2.308 2.615 -10.386 1.00 94.25 77 GLU A O 1
ATOM 579 N N . ASN A 1 78 ? 3.047 2.280 -12.478 1.00 94.69 78 ASN A N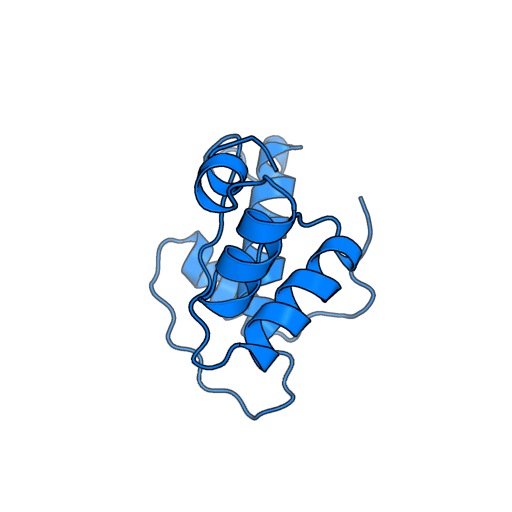 1
ATOM 580 C CA . ASN A 1 78 ? 3.666 3.603 -12.587 1.00 94.69 78 ASN A CA 1
ATOM 581 C C . ASN A 1 78 ? 2.607 4.712 -12.508 1.00 94.69 78 ASN A C 1
ATOM 583 O O . ASN A 1 78 ? 2.818 5.727 -11.846 1.00 94.69 78 ASN A O 1
ATOM 587 N N . GLN A 1 79 ? 1.447 4.521 -13.149 1.00 93.56 79 GLN A N 1
ATOM 588 C CA . GLN A 1 79 ? 0.328 5.459 -13.031 1.00 93.56 79 GLN A CA 1
ATOM 589 C C . GLN A 1 79 ? -0.223 5.508 -11.605 1.00 93.56 79 GLN A C 1
ATOM 591 O O . GLN A 1 79 ? -0.538 6.588 -11.111 1.00 93.56 79 GLN A O 1
ATOM 596 N N . MET A 1 80 ? -0.339 4.363 -10.929 1.00 91.75 80 MET A N 1
ATOM 597 C CA . MET A 1 80 ? -0.785 4.327 -9.538 1.00 91.75 80 MET A CA 1
ATOM 598 C C . MET A 1 80 ? 0.196 5.060 -8.624 1.00 91.75 80 MET A C 1
ATOM 600 O O . MET A 1 80 ? -0.223 5.991 -7.942 1.00 91.75 80 MET A O 1
ATOM 604 N N . ALA A 1 81 ? 1.487 4.722 -8.671 1.00 94.00 81 ALA A N 1
ATOM 605 C CA . ALA A 1 81 ? 2.516 5.356 -7.849 1.00 94.00 81 ALA A CA 1
ATOM 606 C C . ALA A 1 81 ? 2.579 6.875 -8.071 1.00 94.00 81 ALA A C 1
ATOM 608 O O . ALA A 1 81 ? 2.622 7.633 -7.110 1.00 94.00 81 ALA A O 1
ATOM 609 N N . LYS A 1 82 ? 2.464 7.337 -9.323 1.00 94.62 82 LYS A N 1
ATOM 610 C CA . LYS A 1 82 ? 2.434 8.772 -9.652 1.00 94.62 82 LYS A CA 1
ATOM 611 C C . LYS A 1 82 ? 1.235 9.516 -9.047 1.00 94.62 82 LYS A C 1
ATOM 613 O O . LYS A 1 82 ? 1.337 10.710 -8.780 1.00 94.62 82 LYS A O 1
ATOM 618 N N . ASN A 1 83 ? 0.100 8.842 -8.863 1.00 92.06 83 ASN A N 1
ATOM 619 C CA . ASN A 1 83 ? -1.142 9.467 -8.403 1.00 92.06 83 ASN A CA 1
ATOM 620 C C . ASN A 1 83 ? -1.352 9.387 -6.882 1.00 92.06 83 ASN A C 1
ATOM 622 O O . ASN A 1 83 ? -2.107 10.200 -6.351 1.00 92.06 83 ASN A O 1
ATOM 626 N N . MET A 1 84 ? -0.702 8.455 -6.177 1.00 92.38 84 MET A N 1
ATOM 627 C CA . MET A 1 84 ? -0.828 8.307 -4.716 1.00 92.38 84 MET A CA 1
ATOM 628 C C . MET A 1 84 ? -0.422 9.556 -3.910 1.00 92.38 84 MET A C 1
ATOM 630 O O . MET A 1 84 ? -1.138 9.880 -2.958 1.00 92.38 84 MET A O 1
ATOM 634 N N . PRO A 1 85 ? 0.603 10.341 -4.305 1.00 92.25 85 PRO A N 1
ATOM 635 C CA . PRO A 1 85 ? 0.936 11.588 -3.615 1.00 92.25 85 PRO A CA 1
ATOM 636 C C . PRO A 1 85 ? -0.211 12.607 -3.577 1.00 92.25 85 PRO A C 1
ATOM 638 O O . PRO A 1 85 ? -0.318 13.371 -2.619 1.00 92.25 85 PRO A O 1
ATOM 641 N N . ASN A 1 86 ? -1.133 12.577 -4.552 1.00 90.75 86 ASN A N 1
ATOM 642 C CA . ASN A 1 86 ? -2.331 13.431 -4.544 1.00 90.75 86 ASN A CA 1
ATOM 643 C C . ASN A 1 86 ? -3.290 13.098 -3.386 1.00 90.75 86 ASN A C 1
ATOM 645 O O . ASN A 1 86 ? -4.161 13.900 -3.057 1.00 90.75 86 ASN A O 1
ATOM 649 N N . LEU A 1 87 ? -3.138 11.920 -2.778 1.00 90.31 87 LEU A N 1
ATOM 650 C CA . LEU A 1 87 ? -3.883 11.448 -1.611 1.00 90.31 87 LEU A CA 1
ATOM 651 C C . LEU A 1 87 ? -3.040 11.503 -0.327 1.00 90.31 87 LEU A C 1
ATOM 653 O O . LEU A 1 87 ? -3.447 10.941 0.686 1.00 90.31 87 LEU A O 1
ATOM 657 N N . SER A 1 88 ? -1.874 12.160 -0.363 1.00 90.75 88 SER A N 1
ATOM 658 C CA . SER A 1 88 ? -0.898 12.173 0.738 1.00 90.75 88 SER A CA 1
ATOM 659 C C . SER A 1 88 ? -0.383 10.779 1.119 1.00 90.75 88 SER A C 1
ATOM 661 O O . SER A 1 88 ? -0.037 10.541 2.273 1.00 90.75 88 SER A O 1
ATOM 663 N N . ILE A 1 89 ? -0.329 9.865 0.146 1.00 92.19 89 ILE A N 1
ATOM 664 C CA . ILE A 1 89 ? 0.243 8.526 0.297 1.00 92.19 89 ILE A CA 1
ATOM 665 C C . ILE A 1 89 ? 1.560 8.489 -0.478 1.00 92.19 89 ILE A C 1
ATOM 667 O O . ILE A 1 89 ? 1.581 8.758 -1.683 1.00 92.19 89 ILE A O 1
ATOM 671 N N . SER A 1 90 ? 2.646 8.147 0.208 1.00 93.00 90 SER A N 1
ATOM 672 C CA . SER A 1 90 ? 3.929 7.878 -0.437 1.00 93.00 90 SER A CA 1
ATOM 673 C C . SER A 1 90 ? 3.876 6.543 -1.178 1.00 93.00 90 SER A C 1
ATOM 675 O O . SER A 1 90 ? 3.253 5.589 -0.708 1.00 93.00 90 SER A O 1
ATOM 677 N N . ALA A 1 91 ? 4.464 6.472 -2.372 1.00 94.12 91 ALA A N 1
ATOM 678 C CA . ALA A 1 91 ? 4.394 5.273 -3.199 1.00 94.12 91 ALA A CA 1
ATOM 679 C C . ALA A 1 91 ? 5.617 5.119 -4.100 1.00 94.12 91 ALA A C 1
ATOM 681 O O . ALA A 1 91 ? 6.052 6.069 -4.749 1.00 94.12 91 ALA A O 1
ATOM 682 N N . LEU A 1 92 ? 6.091 3.877 -4.215 1.00 94.94 92 LEU A N 1
ATOM 683 C CA . LEU A 1 92 ? 7.160 3.476 -5.123 1.00 94.94 92 LEU A CA 1
ATOM 684 C C . LEU A 1 92 ? 6.658 2.395 -6.080 1.00 94.94 92 LEU A C 1
ATOM 686 O O . LEU A 1 92 ? 6.043 1.415 -5.662 1.00 94.94 92 LEU A O 1
ATOM 690 N N . ALA A 1 93 ? 6.954 2.555 -7.369 1.00 96.25 93 ALA A N 1
ATOM 691 C CA . ALA A 1 93 ? 6.779 1.498 -8.360 1.00 96.25 93 ALA A CA 1
ATOM 692 C C . ALA A 1 93 ? 8.109 0.758 -8.545 1.00 96.25 93 ALA A C 1
ATOM 694 O O . ALA A 1 93 ? 9.089 1.342 -9.013 1.00 96.25 93 ALA A O 1
ATOM 695 N N . ILE A 1 94 ? 8.147 -0.529 -8.197 1.00 96.31 94 ILE A N 1
ATOM 696 C CA . ILE A 1 94 ? 9.356 -1.357 -8.280 1.00 96.31 94 ILE A CA 1
ATOM 697 C C . ILE A 1 94 ? 9.180 -2.398 -9.384 1.00 96.31 94 ILE A C 1
ATOM 699 O O . ILE A 1 94 ? 8.490 -3.399 -9.215 1.00 96.31 94 ILE A O 1
ATOM 703 N N . ASN A 1 95 ? 9.842 -2.171 -10.515 1.00 96.31 95 ASN A N 1
ATOM 704 C CA . ASN A 1 95 ? 9.887 -3.087 -11.651 1.00 96.31 95 ASN A CA 1
ATOM 705 C C . ASN A 1 95 ? 11.250 -3.020 -12.345 1.00 96.31 95 ASN A C 1
ATOM 707 O O . ASN A 1 95 ? 12.109 -2.211 -11.997 1.00 96.31 95 ASN A O 1
ATOM 711 N N . ALA A 1 96 ? 11.452 -3.865 -13.358 1.00 96.19 96 ALA A N 1
ATOM 712 C CA . ALA A 1 96 ? 12.722 -3.935 -14.077 1.00 96.19 96 ALA A CA 1
ATOM 713 C C . ALA A 1 96 ? 13.169 -2.584 -14.670 1.00 96.19 96 ALA A C 1
ATOM 715 O O . ALA A 1 96 ? 14.365 -2.301 -14.688 1.00 96.19 96 ALA A O 1
ATOM 716 N N . LEU A 1 97 ? 12.233 -1.743 -15.130 1.00 96.31 97 LEU A N 1
ATOM 717 C CA . LEU A 1 97 ? 12.550 -0.440 -15.715 1.00 96.31 97 LEU A CA 1
ATOM 718 C C . LEU A 1 97 ? 12.900 0.587 -14.638 1.00 96.31 97 LEU A C 1
ATOM 720 O O . LEU A 1 97 ? 13.934 1.236 -14.750 1.00 96.31 97 LEU A O 1
ATOM 724 N N . THR A 1 98 ? 12.088 0.713 -13.586 1.00 96.25 98 THR A N 1
ATOM 725 C CA . THR A 1 98 ? 12.335 1.697 -12.520 1.00 96.25 98 THR A CA 1
ATOM 726 C C . THR A 1 98 ? 13.598 1.366 -11.733 1.00 96.25 98 THR A C 1
ATOM 728 O O . THR A 1 98 ? 14.380 2.263 -11.433 1.00 96.25 98 THR A O 1
ATOM 731 N N . VAL A 1 99 ? 13.874 0.079 -11.492 1.00 97.19 99 VAL A N 1
ATOM 732 C CA . VAL A 1 99 ? 15.130 -0.379 -10.876 1.00 97.19 99 VAL A CA 1
ATOM 733 C C . VAL A 1 99 ? 16.331 -0.061 -11.767 1.00 97.19 99 VAL A C 1
ATOM 735 O O . VAL A 1 99 ? 17.358 0.395 -11.265 1.00 97.19 99 VAL A O 1
ATOM 738 N N . ALA A 1 100 ? 16.223 -0.274 -13.083 1.00 97.31 100 ALA A N 1
ATOM 739 C CA . ALA A 1 100 ? 17.294 0.074 -14.013 1.00 97.31 100 ALA A CA 1
ATOM 740 C C . ALA A 1 100 ? 17.550 1.590 -14.045 1.00 97.31 100 ALA A C 1
ATOM 742 O O . ALA A 1 100 ? 18.705 2.003 -13.959 1.00 97.31 100 ALA A O 1
ATOM 743 N N . SER A 1 101 ? 16.493 2.407 -14.109 1.00 96.44 101 SER A N 1
ATOM 744 C CA . SER A 1 101 ? 16.585 3.871 -14.054 1.00 96.44 101 SER A CA 1
ATOM 745 C C . SER A 1 101 ? 17.236 4.357 -12.760 1.00 96.44 101 SER A C 1
ATOM 747 O O . SER A 1 101 ? 18.236 5.066 -12.822 1.00 96.44 101 SER A O 1
ATOM 749 N N . ALA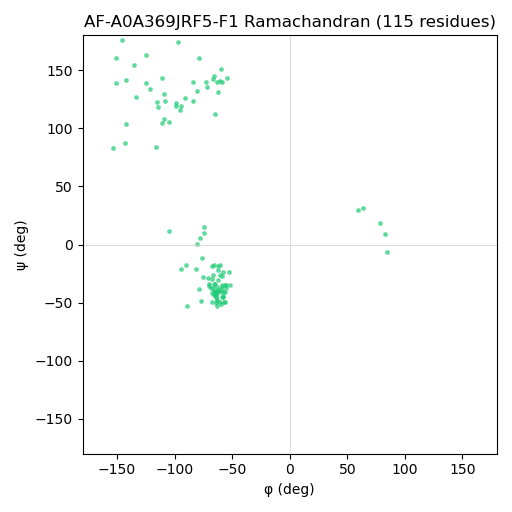 A 1 102 ? 16.759 3.894 -11.600 1.00 96.50 102 ALA A N 1
ATOM 750 C CA . ALA A 1 102 ? 17.334 4.269 -10.311 1.00 96.50 102 ALA A CA 1
ATOM 751 C C . ALA A 1 102 ? 18.817 3.889 -10.217 1.00 96.50 102 ALA A C 1
ATOM 753 O O . ALA A 1 102 ? 19.630 4.678 -9.747 1.00 96.50 102 ALA A O 1
ATOM 754 N N . ARG A 1 103 ? 19.202 2.715 -10.735 1.00 96.81 103 ARG A N 1
ATOM 755 C CA . ARG A 1 103 ? 20.607 2.286 -10.764 1.00 96.81 103 ARG A CA 1
ATOM 756 C C . ARG A 1 103 ? 21.483 3.201 -11.624 1.00 96.81 103 ARG A C 1
ATOM 758 O O . ARG A 1 103 ? 22.621 3.461 -11.240 1.00 96.81 103 ARG A O 1
ATOM 765 N N . ILE A 1 104 ? 20.985 3.664 -12.773 1.00 97.12 104 ILE A N 1
ATOM 766 C CA . ILE A 1 104 ? 21.697 4.623 -13.639 1.00 97.12 104 ILE A CA 1
ATOM 767 C C . ILE A 1 104 ? 21.906 5.955 -12.905 1.00 97.12 104 ILE A C 1
ATOM 769 O O . ILE A 1 104 ? 22.963 6.567 -13.034 1.00 97.12 104 ILE A O 1
ATOM 773 N N . GLU A 1 105 ? 20.934 6.361 -12.092 1.00 96.12 105 GLU A N 1
ATOM 774 C CA . GLU A 1 105 ? 20.975 7.573 -11.265 1.00 96.12 105 GLU A CA 1
ATOM 775 C C . GLU A 1 105 ? 21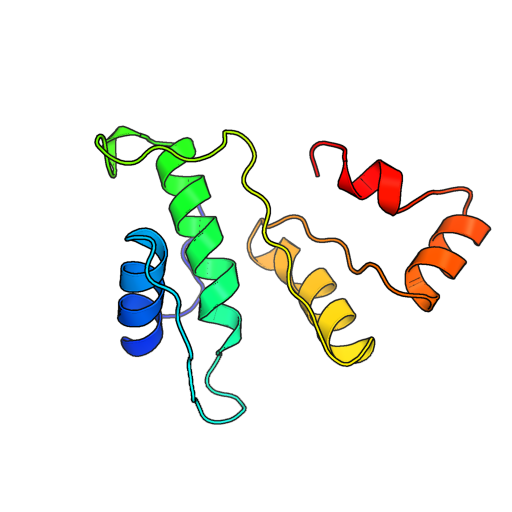.773 7.396 -9.955 1.00 96.12 105 GLU A C 1
ATOM 777 O O . GLU A 1 105 ? 21.912 8.339 -9.179 1.00 96.12 105 GLU A O 1
ATOM 782 N N . GLY A 1 106 ? 22.338 6.207 -9.708 1.00 95.81 106 GLY A N 1
ATOM 783 C CA . GLY A 1 106 ? 23.130 5.898 -8.512 1.00 95.81 106 GLY A CA 1
ATOM 784 C C . GLY A 1 106 ? 22.312 5.513 -7.271 1.00 95.81 106 GLY A C 1
ATOM 785 O O . GLY A 1 106 ? 22.881 5.396 -6.187 1.00 95.81 106 GLY A O 1
ATOM 786 N N . GLY A 1 107 ? 21.001 5.303 -7.412 1.00 94.44 107 GLY A N 1
ATOM 787 C CA . GLY A 1 107 ? 20.078 4.897 -6.350 1.00 94.44 107 GLY A CA 1
ATOM 788 C C . GLY A 1 107 ? 19.788 3.389 -6.288 1.00 94.44 107 GLY A C 1
ATOM 789 O O . GLY A 1 107 ? 20.189 2.603 -7.152 1.00 94.44 107 GLY A O 1
ATOM 790 N N . ASN A 1 108 ? 19.050 2.980 -5.248 1.00 95.62 108 ASN A N 1
ATOM 791 C CA . ASN A 1 108 ? 18.553 1.613 -5.060 1.00 95.62 108 ASN A CA 1
ATOM 792 C C . ASN A 1 108 ? 17.136 1.624 -4.460 1.00 95.62 108 ASN A C 1
ATOM 794 O O . ASN A 1 108 ? 16.972 1.788 -3.251 1.00 95.62 108 ASN A O 1
ATOM 798 N N . LEU A 1 109 ? 16.127 1.371 -5.302 1.00 94.81 109 LEU A N 1
ATOM 799 C CA . LEU A 1 109 ? 14.714 1.383 -4.898 1.00 94.81 109 LEU A CA 1
ATOM 800 C C . LEU A 1 109 ? 14.373 0.364 -3.800 1.00 94.81 109 LEU A C 1
ATOM 802 O O . LEU A 1 109 ? 13.430 0.577 -3.049 1.00 94.81 109 LEU A O 1
ATOM 806 N N . TRP A 1 110 ? 15.119 -0.739 -3.681 1.00 94.19 110 TRP A N 1
ATOM 807 C CA . TRP A 1 110 ? 14.870 -1.734 -2.632 1.00 94.19 110 TRP A CA 1
ATOM 808 C C . TRP A 1 110 ? 15.354 -1.281 -1.257 1.00 94.19 110 TRP A C 1
ATOM 810 O O . TRP A 1 110 ? 14.802 -1.721 -0.253 1.00 94.19 110 TRP A O 1
ATOM 820 N N . GLU A 1 111 ? 16.379 -0.429 -1.196 1.00 94.38 111 GLU A N 1
ATOM 821 C CA . GLU A 1 111 ? 16.785 0.203 0.063 1.00 94.38 111 GLU A CA 1
ATOM 822 C C . GLU A 1 111 ? 15.866 1.375 0.401 1.00 94.38 111 GLU A C 1
ATOM 824 O O . GLU A 1 111 ? 15.467 1.523 1.552 1.00 94.38 111 GLU A O 1
ATOM 829 N N . GLU A 1 112 ? 15.446 2.145 -0.607 1.00 92.94 112 GLU A N 1
ATOM 830 C CA . GLU A 1 112 ? 14.443 3.201 -0.441 1.00 92.94 112 GLU A CA 1
ATOM 831 C C . GLU A 1 112 ? 13.130 2.642 0.124 1.00 92.94 112 GLU A C 1
ATOM 833 O O . GLU A 1 112 ? 12.615 3.162 1.110 1.00 92.94 112 GLU A O 1
ATOM 838 N N . ALA A 1 113 ? 12.659 1.504 -0.395 1.00 92.25 113 ALA A N 1
ATOM 839 C CA . ALA A 1 113 ? 11.449 0.837 0.081 1.00 92.25 113 ALA A CA 1
ATOM 840 C C . ALA A 1 113 ? 11.507 0.353 1.545 1.00 92.25 113 ALA A C 1
ATOM 842 O O . ALA A 1 113 ? 10.467 0.062 2.130 1.00 92.25 113 ALA A O 1
ATOM 843 N N . LYS A 1 114 ? 12.706 0.222 2.132 1.00 90.25 114 LYS A N 1
ATOM 844 C CA . LYS A 1 114 ? 12.894 -0.133 3.553 1.00 90.25 114 LYS A CA 1
ATOM 845 C C . LYS A 1 114 ? 12.950 1.090 4.463 1.00 90.25 114 LYS A C 1
ATOM 847 O O . LYS A 1 114 ? 12.874 0.941 5.682 1.00 90.25 114 LYS A O 1
ATOM 852 N N . SER A 1 115 ? 13.183 2.269 3.896 1.00 84.88 115 SER A N 1
ATOM 853 C CA . SER A 1 115 ? 13.205 3.520 4.646 1.00 84.88 115 SER A CA 1
ATOM 854 C C . SER A 1 115 ? 11.778 4.003 4.916 1.00 84.88 115 SER A C 1
ATOM 856 O O . SER A 1 115 ? 10.848 3.559 4.249 1.00 84.88 115 SER A O 1
ATOM 858 N N . LYS A 1 116 ? 11.590 4.892 5.900 1.00 66.19 116 LYS A N 1
ATOM 859 C CA . LYS A 1 116 ? 10.302 5.580 6.068 1.00 66.19 116 LYS A CA 1
ATOM 860 C C . LYS A 1 116 ? 10.083 6.457 4.827 1.00 66.19 116 LYS A C 1
ATOM 862 O O . LYS A 1 116 ? 10.851 7.402 4.635 1.00 66.19 116 LYS A O 1
ATOM 867 N N . ILE A 1 117 ? 9.096 6.105 4.001 1.00 57.16 117 ILE A N 1
ATOM 868 C CA . ILE A 1 117 ? 8.769 6.764 2.722 1.00 57.16 117 ILE A CA 1
ATOM 869 C C . ILE A 1 117 ? 7.605 7.735 2.890 1.00 57.16 117 ILE A C 1
ATOM 871 O O . ILE A 1 117 ? 6.676 7.434 3.668 1.00 57.16 117 ILE A O 1
#

pLDDT: mean 92.19, std 8.4, range [43.56, 97.31]

Organism: Hypsizygus marmoreus (NCBI:txid39966)